Protein AF-A0A6F9C5R1-F1 (afdb_monomer_lite)

Structure (mmCIF, N/CA/C/O backbone):
data_AF-A0A6F9C5R1-F1
#
_entry.id   AF-A0A6F9C5R1-F1
#
loop_
_atom_site.group_PDB
_atom_site.id
_atom_site.type_symbol
_atom_site.label_atom_id
_atom_site.label_alt_id
_atom_site.label_comp_id
_atom_site.label_asym_id
_atom_site.label_entity_id
_atom_site.label_seq_id
_atom_site.pdbx_PDB_ins_code
_atom_site.Cartn_x
_atom_site.Cartn_y
_atom_site.Cartn_z
_atom_site.occupancy
_atom_site.B_iso_or_equiv
_atom_site.auth_seq_id
_atom_site.auth_comp_id
_atom_site.auth_asym_id
_atom_site.auth_atom_id
_atom_site.pdbx_PDB_model_num
ATOM 1 N N . MET A 1 1 ? 11.417 -7.309 -31.732 1.00 43.69 1 MET A N 1
ATOM 2 C CA . MET A 1 1 ? 11.242 -5.860 -31.495 1.00 43.69 1 MET A CA 1
ATOM 3 C C . MET A 1 1 ? 12.226 -5.142 -32.402 1.00 43.69 1 MET A C 1
ATOM 5 O O . MET A 1 1 ? 13.410 -5.419 -32.281 1.00 43.69 1 MET A O 1
ATOM 9 N N . GLN A 1 2 ? 11.765 -4.334 -33.358 1.00 33.28 2 GLN A N 1
ATOM 10 C CA . GLN A 1 2 ? 12.640 -3.624 -34.300 1.00 33.28 2 GLN A CA 1
ATOM 11 C C . GLN A 1 2 ? 12.400 -2.121 -34.155 1.00 33.28 2 GLN A C 1
ATOM 13 O O . GLN A 1 2 ? 11.255 -1.687 -34.049 1.00 33.28 2 GLN A O 1
ATOM 18 N N . VAL A 1 3 ? 13.484 -1.350 -34.103 1.00 44.81 3 VAL A N 1
ATOM 19 C CA . VAL A 1 3 ? 13.469 0.115 -34.037 1.00 44.81 3 VAL A CA 1
ATOM 20 C C . VAL A 1 3 ? 13.944 0.621 -35.397 1.00 44.81 3 VAL A C 1
ATOM 22 O O . VAL A 1 3 ? 15.015 0.222 -35.844 1.00 44.81 3 VAL A O 1
ATOM 25 N N . ALA A 1 4 ? 13.153 1.461 -36.065 1.00 42.50 4 ALA A N 1
ATOM 26 C CA . ALA A 1 4 ? 13.531 2.130 -37.311 1.00 42.50 4 ALA A CA 1
ATOM 27 C C . ALA A 1 4 ? 13.594 3.645 -37.076 1.00 42.50 4 ALA A C 1
ATOM 29 O O . ALA A 1 4 ? 12.694 4.217 -36.457 1.00 42.50 4 ALA A O 1
ATOM 30 N N . ALA A 1 5 ? 14.663 4.286 -37.552 1.00 44.97 5 ALA A N 1
ATOM 31 C CA . ALA A 1 5 ? 14.931 5.706 -37.356 1.00 44.97 5 ALA A CA 1
ATOM 32 C C . ALA A 1 5 ? 14.610 6.505 -38.631 1.00 44.97 5 ALA A C 1
ATOM 34 O O . ALA A 1 5 ? 15.227 6.302 -39.671 1.00 44.97 5 ALA A O 1
ATOM 35 N N . GLY A 1 6 ? 13.657 7.435 -38.536 1.00 43.22 6 GLY A N 1
ATOM 36 C CA . GLY A 1 6 ? 13.365 8.461 -39.543 1.00 43.22 6 GLY A CA 1
ATOM 37 C C . GLY A 1 6 ? 13.219 9.840 -38.888 1.00 43.22 6 GLY A C 1
ATOM 38 O O . GLY A 1 6 ? 13.003 9.928 -37.680 1.00 43.22 6 GLY A O 1
ATOM 39 N N . THR A 1 7 ? 13.356 10.915 -39.667 1.00 52.25 7 THR A N 1
ATOM 40 C CA . THR A 1 7 ? 13.463 12.333 -39.245 1.00 52.25 7 THR A CA 1
ATOM 41 C C . THR A 1 7 ? 12.174 12.984 -38.706 1.00 52.25 7 THR A C 1
ATOM 43 O O . THR A 1 7 ? 12.113 14.199 -38.538 1.00 52.25 7 THR A O 1
ATOM 46 N N . ALA A 1 8 ? 11.148 12.206 -38.362 1.00 49.03 8 ALA A N 1
ATOM 47 C CA . ALA A 1 8 ? 9.932 12.683 -37.701 1.00 49.03 8 ALA A CA 1
ATOM 48 C C . ALA A 1 8 ? 9.885 12.134 -36.270 1.00 49.03 8 ALA A C 1
ATOM 50 O O . ALA A 1 8 ? 10.230 10.971 -36.086 1.00 49.03 8 ALA A O 1
ATOM 51 N N . LYS A 1 9 ? 9.472 12.950 -35.277 1.00 48.47 9 LYS A N 1
ATOM 52 C CA . LYS A 1 9 ? 9.319 12.601 -33.840 1.00 48.47 9 LYS A CA 1
ATOM 53 C C . LYS A 1 9 ? 9.237 11.083 -33.609 1.00 48.47 9 LYS A C 1
ATOM 55 O O . LYS A 1 9 ? 8.167 10.488 -33.751 1.00 48.47 9 LYS A O 1
ATOM 60 N N . GLN A 1 10 ? 10.372 10.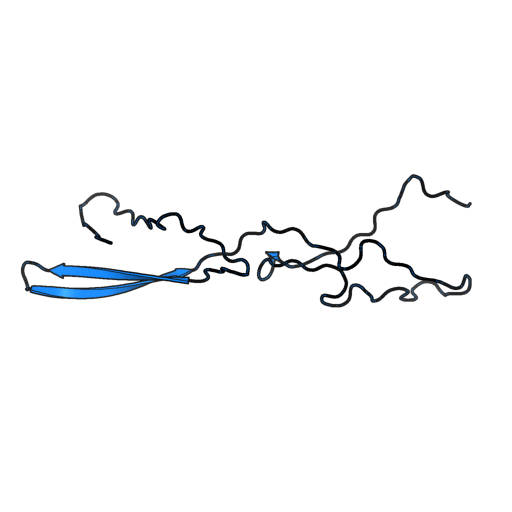476 -33.268 1.00 58.88 10 GLN A N 1
ATOM 61 C CA . GLN A 1 10 ? 10.470 9.034 -33.077 1.00 58.88 10 GLN A CA 1
ATOM 62 C C . GLN A 1 10 ? 9.749 8.685 -31.780 1.00 58.88 10 GLN A C 1
ATOM 64 O O . GLN A 1 10 ? 10.205 9.004 -30.684 1.00 58.88 10 GLN A O 1
ATOM 69 N N . ARG A 1 11 ? 8.568 8.086 -31.912 1.00 58.25 11 ARG A N 1
ATOM 70 C CA . ARG A 1 11 ? 7.833 7.518 -30.786 1.00 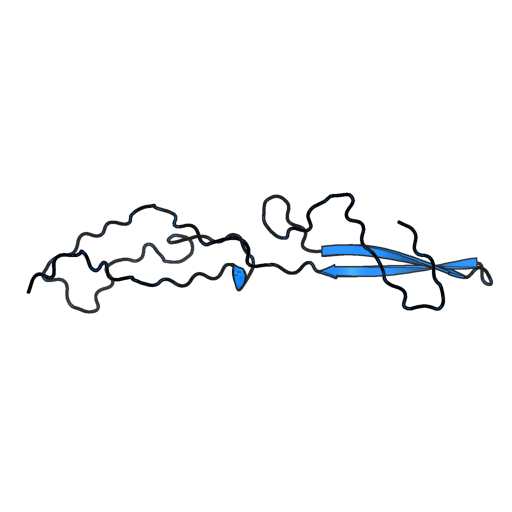58.25 11 ARG A CA 1
ATOM 71 C C . ARG A 1 11 ? 8.225 6.054 -30.669 1.00 58.25 11 ARG A C 1
ATOM 73 O O . ARG A 1 11 ? 8.064 5.296 -31.621 1.00 58.25 11 ARG A O 1
ATOM 80 N N . LEU A 1 12 ? 8.742 5.674 -29.506 1.00 65.00 12 LEU A N 1
ATOM 81 C CA . LEU A 1 12 ? 8.908 4.274 -29.150 1.00 65.00 12 LEU A CA 1
ATOM 82 C C . LEU A 1 12 ? 7.547 3.744 -28.696 1.00 65.00 12 LEU A C 1
ATOM 84 O O . LEU A 1 12 ? 6.932 4.307 -27.792 1.00 65.00 12 LEU A O 1
ATOM 88 N N . PHE A 1 13 ? 7.084 2.668 -29.320 1.00 68.38 13 PHE A N 1
ATOM 89 C CA . PHE A 1 13 ? 5.877 1.968 -28.904 1.00 68.38 13 PHE A CA 1
ATOM 90 C C . PHE A 1 13 ? 6.279 0.665 -28.225 1.00 68.38 13 PHE A C 1
ATOM 92 O O . PHE A 1 13 ? 7.002 -0.149 -28.802 1.00 68.38 13 PHE A O 1
ATOM 99 N N . LEU A 1 14 ? 5.803 0.465 -26.999 1.00 69.56 14 LEU A N 1
ATOM 100 C CA . LEU A 1 14 ? 5.876 -0.826 -26.327 1.00 69.56 14 LEU A CA 1
ATOM 101 C C . LEU A 1 14 ? 4.603 -1.596 -26.671 1.00 69.56 14 LEU A C 1
ATOM 103 O O . LEU A 1 14 ? 3.517 -1.230 -26.233 1.00 69.56 14 LEU A O 1
ATOM 107 N N . ASN A 1 15 ? 4.734 -2.649 -27.475 1.00 69.50 15 ASN A N 1
ATOM 108 C CA . ASN A 1 15 ? 3.651 -3.601 -27.690 1.00 69.50 15 ASN A CA 1
ATOM 109 C C . ASN A 1 15 ? 3.784 -4.707 -26.638 1.00 69.50 15 ASN A C 1
ATOM 111 O O . ASN A 1 15 ? 4.659 -5.563 -26.759 1.00 69.50 15 ASN A O 1
ATOM 115 N N . SER A 1 16 ? 2.945 -4.677 -25.601 1.00 67.06 16 SER A N 1
ATOM 116 C CA . SER A 1 16 ? 2.998 -5.638 -24.491 1.00 67.06 16 SER A CA 1
ATOM 117 C C . SER A 1 16 ? 2.472 -7.038 -24.846 1.00 67.06 16 SER A C 1
ATOM 119 O O . SER A 1 16 ? 2.320 -7.870 -23.953 1.00 67.06 16 SER A O 1
ATOM 121 N N . THR A 1 17 ? 2.182 -7.330 -26.124 1.00 70.12 17 THR A N 1
ATOM 122 C CA . THR A 1 17 ? 1.650 -8.627 -26.596 1.00 70.12 17 THR A CA 1
ATOM 123 C C . THR A 1 17 ? 0.440 -9.112 -25.786 1.00 70.12 17 THR A C 1
ATOM 125 O O . THR A 1 17 ? 0.307 -10.297 -25.503 1.00 70.12 17 THR A O 1
ATOM 128 N N . GLY A 1 18 ? -0.427 -8.186 -25.361 1.00 69.69 18 GLY A N 1
ATOM 129 C CA . GLY A 1 18 ? -1.623 -8.497 -24.569 1.00 69.69 18 GLY A CA 1
ATOM 130 C C . GLY A 1 18 ? -1.382 -8.687 -23.068 1.00 69.69 18 GLY A C 1
ATOM 131 O O . GLY A 1 18 ? -2.334 -8.950 -22.339 1.00 69.69 18 GLY A O 1
ATOM 132 N N . ARG A 1 19 ? -0.147 -8.525 -22.575 1.00 74.25 19 ARG A N 1
ATOM 133 C CA . ARG A 1 19 ? 0.128 -8.507 -21.135 1.00 74.25 19 ARG A CA 1
ATOM 134 C C . ARG A 1 19 ? -0.377 -7.193 -20.540 1.00 74.25 19 ARG A C 1
ATOM 136 O O . ARG A 1 19 ? 0.022 -6.117 -20.999 1.00 74.25 19 ARG A O 1
ATOM 143 N N . VAL A 1 20 ? -1.231 -7.296 -19.524 1.00 78.44 20 VAL A N 1
ATOM 144 C CA . VAL A 1 20 ? -1.649 -6.151 -18.708 1.00 78.44 20 VAL A CA 1
ATOM 145 C C . VAL A 1 20 ? -0.424 -5.642 -17.954 1.00 78.44 20 VAL A C 1
ATOM 147 O O . VAL A 1 20 ? 0.334 -6.425 -17.377 1.00 78.44 20 VAL A O 1
ATOM 150 N N . LEU A 1 21 ? -0.186 -4.336 -18.044 1.00 85.69 21 LEU A N 1
ATOM 151 C CA . LEU A 1 21 ? 0.862 -3.674 -17.285 1.00 85.69 21 LEU A CA 1
ATOM 152 C C . LEU A 1 21 ? 0.290 -3.319 -15.919 1.00 85.69 21 LEU A C 1
ATOM 154 O O . LEU A 1 21 ? -0.302 -2.257 -15.764 1.00 85.69 21 LEU A O 1
ATOM 158 N N . ASP A 1 22 ? 0.448 -4.245 -14.986 1.00 86.62 22 ASP A N 1
ATOM 159 C CA . ASP A 1 22 ? -0.081 -4.148 -13.635 1.00 86.62 22 ASP A CA 1
ATOM 160 C C . ASP A 1 22 ? 1.068 -4.252 -12.624 1.00 86.62 22 ASP A C 1
ATOM 162 O O . ASP A 1 22 ? 1.987 -5.063 -12.806 1.00 86.62 22 ASP A O 1
ATOM 166 N N . ARG A 1 23 ? 1.059 -3.382 -11.612 1.00 90.00 23 ARG A N 1
ATOM 167 C CA . ARG A 1 23 ? 2.059 -3.359 -10.541 1.00 90.00 23 ARG A CA 1
ATOM 168 C C . ARG A 1 23 ? 1.606 -4.185 -9.330 1.00 90.00 23 ARG A C 1
ATOM 170 O O . ARG A 1 23 ? 2.458 -4.493 -8.495 1.00 90.00 23 ARG A O 1
ATOM 177 N N . ASP A 1 24 ? 0.364 -4.654 -9.298 1.00 90.69 24 ASP A N 1
ATOM 178 C CA . ASP A 1 24 ? -0.186 -5.349 -8.139 1.00 90.69 24 ASP A CA 1
ATOM 179 C C . ASP A 1 24 ? 0.108 -6.861 -8.132 1.00 90.69 24 ASP A C 1
ATOM 181 O O . ASP A 1 24 ? 0.315 -7.498 -9.179 1.00 90.69 24 ASP A O 1
ATOM 185 N N . PRO A 1 25 ? 0.175 -7.492 -6.943 1.00 86.62 25 PRO A N 1
ATOM 186 C CA . PRO A 1 25 ? 0.304 -8.941 -6.822 1.00 86.62 25 PRO A CA 1
ATOM 187 C C . PRO A 1 25 ? -0.897 -9.693 -7.429 1.00 86.62 25 PRO A C 1
ATOM 189 O O . PRO A 1 25 ? -2.020 -9.199 -7.398 1.00 86.62 25 PRO A O 1
ATOM 192 N N . PRO A 1 26 ? -0.719 -10.942 -7.905 1.00 81.94 26 PRO A N 1
ATOM 193 C CA . PRO A 1 26 ? 0.492 -11.767 -7.829 1.00 81.94 26 PRO A CA 1
ATOM 194 C C . PRO A 1 26 ? 1.449 -11.601 -9.022 1.00 81.94 26 PRO A C 1
ATOM 196 O O . PRO A 1 26 ? 2.522 -12.201 -9.032 1.00 81.94 26 PRO A O 1
ATOM 199 N N . SER A 1 27 ? 1.075 -10.829 -10.043 1.00 78.25 27 SER A N 1
ATOM 200 C CA . SER A 1 27 ? 1.798 -10.733 -11.318 1.00 78.25 27 SER A CA 1
ATOM 201 C C . SER A 1 27 ? 2.339 -9.330 -11.591 1.00 78.25 27 SER A C 1
ATOM 203 O O . SER A 1 27 ? 2.197 -8.814 -12.700 1.00 78.25 27 SER A O 1
ATOM 205 N N . SER A 1 28 ? 3.011 -8.753 -10.595 1.00 85.75 28 SER A N 1
ATOM 206 C CA . SER A 1 28 ? 3.497 -7.378 -10.622 1.00 85.75 28 SER A CA 1
ATOM 207 C C . SER A 1 28 ? 4.663 -7.157 -11.590 1.00 85.75 28 SER A C 1
ATOM 209 O O . SER A 1 28 ? 5.637 -7.916 -11.656 1.00 85.75 28 SER A O 1
ATOM 211 N N . ILE A 1 29 ? 4.583 -6.074 -12.361 1.00 86.62 29 ILE A N 1
ATOM 212 C CA . ILE A 1 29 ? 5.659 -5.572 -13.216 1.00 86.62 29 ILE A CA 1
ATOM 213 C C . ILE A 1 29 ? 6.087 -4.216 -12.676 1.00 86.62 29 ILE A C 1
ATOM 215 O O . ILE A 1 29 ? 5.369 -3.233 -12.802 1.00 86.62 29 ILE A O 1
ATOM 219 N N . THR A 1 30 ? 7.294 -4.138 -12.125 1.00 88.00 30 THR A N 1
ATOM 220 C CA . THR A 1 30 ? 7.838 -2.883 -11.580 1.00 88.00 30 THR A CA 1
ATOM 221 C C . THR A 1 30 ? 8.776 -2.177 -12.554 1.00 88.00 30 THR A C 1
ATOM 223 O O . THR A 1 30 ? 8.921 -0.955 -12.529 1.00 88.00 30 THR A O 1
ATOM 226 N N . THR A 1 31 ? 9.449 -2.923 -13.431 1.00 88.81 31 THR A N 1
ATOM 227 C CA . THR A 1 31 ? 10.404 -2.369 -14.397 1.00 88.81 31 THR A CA 1
ATOM 228 C C . THR A 1 31 ? 10.412 -3.180 -15.686 1.00 88.81 31 THR A C 1
ATOM 230 O O . THR A 1 31 ? 10.447 -4.409 -15.667 1.00 88.81 31 THR A O 1
ATOM 233 N N . ILE A 1 32 ? 10.438 -2.478 -16.817 1.00 86.25 32 ILE A N 1
ATOM 234 C CA . ILE A 1 32 ? 10.664 -3.045 -18.145 1.00 86.25 32 ILE A CA 1
ATOM 235 C C . ILE A 1 32 ? 12.022 -2.550 -18.638 1.00 86.25 32 ILE A C 1
ATOM 237 O O . ILE A 1 32 ? 12.288 -1.349 -18.658 1.00 86.25 32 ILE A O 1
ATOM 241 N N . VAL A 1 33 ? 12.885 -3.476 -19.050 1.00 88.06 33 VAL A N 1
ATOM 242 C CA . VAL A 1 33 ? 14.204 -3.160 -19.606 1.00 88.06 33 VAL A CA 1
ATOM 243 C C . VAL A 1 33 ? 14.194 -3.472 -21.095 1.00 88.06 33 VAL A C 1
ATOM 245 O O . VAL A 1 33 ? 13.948 -4.610 -21.490 1.00 88.06 33 VAL A O 1
ATOM 248 N N . VAL A 1 34 ? 14.472 -2.468 -21.924 1.00 86.31 34 VAL A N 1
ATOM 249 C CA . VAL A 1 34 ? 14.603 -2.637 -23.375 1.00 86.31 34 VAL A CA 1
ATOM 250 C C . VAL A 1 34 ? 16.018 -2.293 -23.824 1.00 86.31 34 VAL A C 1
ATOM 252 O O . VAL A 1 34 ? 16.623 -1.339 -23.340 1.00 86.31 34 VAL A O 1
ATOM 255 N N . LYS A 1 35 ? 16.554 -3.074 -24.765 1.00 87.06 35 LYS A N 1
ATOM 256 C CA . LYS A 1 35 ? 17.831 -2.782 -25.423 1.00 87.06 35 LYS A CA 1
ATOM 257 C C . LYS A 1 35 ? 17.562 -2.148 -26.779 1.00 87.06 35 LYS A C 1
ATOM 259 O O . LYS A 1 35 ? 16.862 -2.726 -27.608 1.00 87.06 35 LYS A O 1
ATOM 264 N N . VAL A 1 36 ? 18.124 -0.968 -26.993 1.00 85.12 36 VAL A N 1
ATOM 265 C CA . VAL A 1 36 ? 18.095 -0.258 -28.268 1.00 85.12 36 VAL A CA 1
ATOM 266 C C . VAL A 1 36 ? 19.404 -0.537 -28.988 1.00 85.12 36 VAL A C 1
ATOM 268 O O . VAL A 1 36 ? 20.478 -0.283 -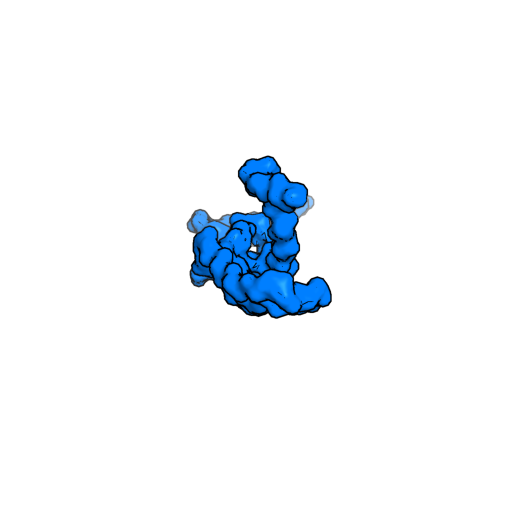28.446 1.00 85.12 36 VAL A O 1
ATOM 271 N N . GLN A 1 37 ? 19.303 -1.068 -30.202 1.00 87.50 37 GLN A N 1
ATOM 272 C CA . GLN A 1 37 ? 20.442 -1.280 -31.080 1.00 87.50 37 GLN A CA 1
ATOM 273 C C . GLN A 1 37 ? 20.533 -0.127 -32.077 1.00 87.50 37 GLN A C 1
ATOM 275 O O . GLN A 1 37 ? 19.599 0.108 -32.841 1.00 87.50 37 GLN A O 1
ATOM 280 N N . CYS A 1 38 ? 21.669 0.563 -32.086 1.00 82.62 38 CYS A N 1
ATOM 281 C CA . CYS A 1 38 ? 22.028 1.534 -33.109 1.00 82.62 38 CYS A CA 1
ATOM 282 C C . CYS A 1 38 ? 23.122 0.927 -33.987 1.00 82.62 38 CYS A C 1
ATOM 284 O O . CYS A 1 38 ? 24.151 0.494 -33.474 1.00 82.62 38 CYS A O 1
ATOM 286 N N . THR A 1 39 ? 22.892 0.863 -35.296 1.00 85.62 39 THR A N 1
ATOM 287 C CA . THR A 1 39 ? 23.848 0.289 -36.252 1.00 85.62 39 THR A CA 1
ATOM 288 C C . THR A 1 39 ? 24.302 1.389 -37.199 1.00 85.62 39 THR A C 1
ATOM 290 O O . THR A 1 39 ? 23.469 2.040 -37.825 1.00 85.62 39 THR A O 1
ATOM 293 N N . SER A 1 40 ? 25.613 1.610 -37.291 1.00 85.06 40 SER A N 1
ATOM 294 C CA . SER A 1 40 ? 26.206 2.497 -38.291 1.00 85.06 40 SER A CA 1
ATOM 295 C C . SER A 1 40 ? 26.585 1.680 -39.518 1.00 85.06 40 SER A C 1
ATOM 297 O O . SER A 1 40 ? 27.558 0.930 -39.483 1.00 85.06 40 SER A O 1
ATOM 299 N N . GLU A 1 41 ? 25.836 1.831 -40.609 1.00 84.56 41 GLU A N 1
ATOM 300 C CA . GLU A 1 41 ? 26.106 1.119 -41.868 1.00 84.56 41 GLU A CA 1
ATOM 301 C C . GLU A 1 41 ? 27.426 1.558 -42.522 1.00 84.56 41 GLU A C 1
ATOM 303 O O . GLU A 1 41 ? 28.097 0.756 -43.160 1.00 84.56 41 GLU A O 1
ATOM 308 N N . LEU A 1 42 ? 27.839 2.812 -42.307 1.00 84.81 42 LEU A N 1
ATOM 309 C CA . LEU A 1 42 ? 29.082 3.378 -42.848 1.00 84.81 42 LEU A CA 1
ATOM 310 C C . LEU A 1 42 ? 30.344 2.839 -42.160 1.00 84.81 42 LEU A C 1
ATOM 312 O O . LEU A 1 42 ? 31.395 2.755 -42.788 1.00 84.81 42 LEU A O 1
ATOM 316 N N . VAL A 1 43 ? 30.257 2.521 -40.865 1.00 86.81 43 VAL A N 1
ATOM 317 C CA . VAL A 1 43 ? 31.418 2.148 -40.030 1.00 86.81 43 VAL A CA 1
ATOM 318 C C . VAL A 1 43 ? 31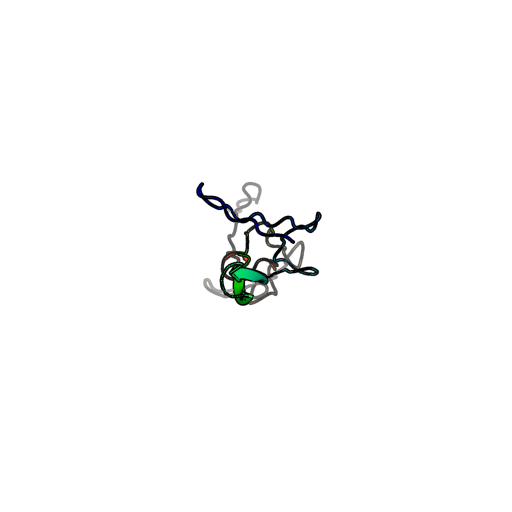.366 0.672 -39.609 1.00 86.81 43 VAL A C 1
ATOM 320 O O . VAL A 1 43 ? 32.353 0.127 -39.131 1.00 86.81 43 VAL A O 1
ATOM 323 N N . GLY A 1 44 ? 30.224 -0.000 -39.785 1.00 84.69 44 GLY A N 1
ATOM 324 C CA . GLY A 1 44 ? 30.009 -1.385 -39.353 1.00 84.69 44 GLY A CA 1
ATOM 325 C C . GLY A 1 44 ? 29.856 -1.552 -37.836 1.00 84.69 44 GLY A C 1
ATOM 326 O O . GLY A 1 44 ? 29.812 -2.675 -37.339 1.00 84.69 44 GLY A O 1
ATOM 327 N N . THR A 1 45 ? 29.775 -0.454 -37.082 1.00 87.94 45 THR A N 1
ATOM 328 C CA . THR A 1 45 ? 29.687 -0.481 -35.618 1.00 87.94 45 THR A CA 1
ATOM 329 C C . THR A 1 45 ? 28.248 -0.660 -35.152 1.00 87.94 45 THR A C 1
ATOM 331 O O . THR A 1 45 ? 27.339 0.026 -35.624 1.00 87.94 45 THR A O 1
ATOM 334 N N . VAL A 1 46 ? 28.058 -1.524 -34.154 1.00 89.75 46 VAL A N 1
ATOM 335 C CA . VAL A 1 46 ? 26.792 -1.698 -33.435 1.00 89.75 46 VAL A CA 1
ATOM 336 C C . VAL A 1 46 ? 26.951 -1.202 -32.000 1.00 89.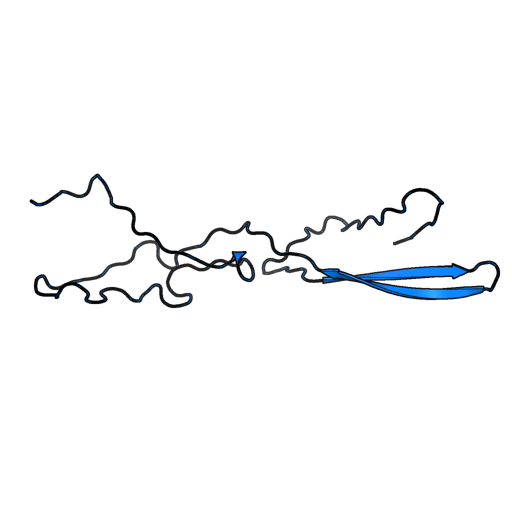75 46 VAL A C 1
ATOM 338 O O . VAL A 1 46 ? 27.851 -1.636 -31.286 1.00 89.75 46 VAL A O 1
ATOM 341 N N . ILE A 1 47 ? 26.060 -0.312 -31.567 1.00 87.56 47 ILE A N 1
ATOM 342 C CA . ILE A 1 47 ? 25.980 0.192 -30.193 1.00 87.56 47 ILE A CA 1
ATOM 343 C C . ILE A 1 47 ? 24.684 -0.316 -29.566 1.00 87.56 47 ILE A C 1
ATOM 345 O O . ILE A 1 47 ? 23.611 -0.206 -30.161 1.00 87.56 47 ILE A O 1
ATOM 349 N N . LEU A 1 48 ? 24.782 -0.855 -28.351 1.00 89.00 48 LEU A N 1
ATOM 350 C CA . LEU A 1 48 ? 23.635 -1.268 -27.548 1.00 89.00 48 LEU A CA 1
ATOM 351 C C . LEU A 1 48 ? 23.465 -0.308 -26.373 1.00 89.00 48 LEU A C 1
ATOM 353 O O . LEU A 1 48 ? 24.386 -0.132 -25.578 1.00 89.00 48 LEU A O 1
ATOM 357 N N . HIS A 1 49 ? 22.274 0.266 -26.234 1.00 87.56 49 HIS A N 1
ATOM 358 C CA . HIS A 1 49 ? 21.904 1.081 -25.081 1.00 87.56 49 HIS A CA 1
ATOM 359 C C . HIS A 1 49 ? 20.722 0.471 -24.339 1.00 87.56 49 HIS A C 1
ATOM 361 O O . HIS A 1 49 ? 19.731 0.063 -24.943 1.00 87.56 49 HIS A O 1
ATOM 367 N N . GLU A 1 50 ? 20.832 0.412 -23.016 1.00 89.88 50 GLU A N 1
ATOM 368 C CA . GLU A 1 50 ? 19.757 -0.039 -22.141 1.00 89.88 50 GLU A CA 1
ATOM 369 C C . GLU A 1 50 ? 18.850 1.137 -21.772 1.00 89.88 50 GLU A C 1
ATOM 371 O O . GLU A 1 50 ? 19.320 2.181 -21.324 1.00 89.88 50 GLU A O 1
ATOM 376 N N . VAL A 1 51 ? 17.543 0.951 -21.934 1.00 87.62 51 VAL A N 1
ATOM 377 C CA . VAL A 1 51 ? 16.518 1.881 -21.465 1.00 87.62 51 VAL A CA 1
ATOM 378 C C . VAL A 1 51 ? 15.685 1.166 -20.411 1.00 87.62 51 VAL A C 1
ATOM 380 O O . VAL A 1 51 ? 15.096 0.114 -20.674 1.00 87.62 51 VAL A O 1
ATOM 383 N N . ARG A 1 52 ? 15.637 1.746 -19.210 1.00 90.00 52 ARG A N 1
ATOM 384 C CA . ARG A 1 52 ? 14.810 1.264 -18.100 1.00 90.00 52 ARG A CA 1
ATOM 385 C C . ARG A 1 52 ? 13.537 2.084 -18.011 1.00 90.00 52 ARG A C 1
ATOM 387 O O . ARG A 1 52 ? 13.585 3.305 -17.898 1.00 90.00 52 ARG A O 1
ATOM 394 N N . ILE A 1 53 ? 12.409 1.395 -18.042 1.00 87.00 53 ILE A N 1
ATOM 395 C CA . ILE A 1 53 ? 11.077 1.969 -17.906 1.00 87.00 53 ILE A CA 1
ATOM 396 C C . ILE A 1 53 ? 10.541 1.517 -16.556 1.00 87.00 53 ILE A C 1
ATOM 398 O O . ILE A 1 53 ? 10.384 0.320 -16.323 1.00 87.00 53 ILE A O 1
ATOM 402 N N . VAL A 1 54 ? 10.279 2.472 -15.669 1.00 88.88 54 VAL A N 1
ATOM 403 C CA . VAL A 1 54 ? 9.701 2.203 -14.349 1.00 88.88 54 VAL A CA 1
ATOM 404 C C . VAL A 1 54 ? 8.185 2.281 -14.458 1.00 88.88 54 VAL A C 1
ATOM 406 O O . VAL A 1 54 ? 7.648 3.278 -14.946 1.00 88.88 54 VAL A O 1
ATOM 409 N N . VAL A 1 55 ? 7.508 1.229 -14.011 1.00 88.50 55 VAL A N 1
ATOM 410 C CA . VAL A 1 55 ? 6.047 1.186 -13.942 1.00 88.50 55 VAL A CA 1
ATOM 411 C C . VAL A 1 55 ? 5.627 1.877 -12.654 1.00 88.50 55 VAL A C 1
ATOM 413 O O . VAL A 1 55 ? 6.122 1.543 -11.577 1.00 88.50 55 VAL A O 1
ATOM 416 N N . ARG A 1 56 ? 4.760 2.883 -12.773 1.00 90.12 56 ARG A N 1
ATOM 417 C CA . ARG A 1 56 ? 4.193 3.560 -11.608 1.00 90.12 56 ARG A CA 1
ATOM 418 C C . ARG A 1 56 ? 2.954 2.821 -11.147 1.00 90.12 56 ARG A C 1
ATOM 420 O O . ARG A 1 56 ? 2.196 2.327 -11.974 1.00 90.12 56 ARG A O 1
ATOM 427 N N . ASP A 1 57 ? 2.789 2.805 -9.836 1.00 90.88 57 ASP A N 1
ATOM 428 C CA . ASP A 1 57 ? 1.580 2.309 -9.205 1.00 90.88 57 ASP A CA 1
ATOM 429 C C . ASP A 1 57 ? 0.383 3.195 -9.527 1.00 90.88 57 ASP A C 1
ATOM 431 O O . ASP A 1 57 ? 0.537 4.411 -9.718 1.00 90.88 57 ASP A O 1
ATOM 435 N N . LYS A 1 58 ? -0.798 2.594 -9.547 1.00 92.25 58 LYS A N 1
ATOM 436 C CA . LYS A 1 58 ? -2.062 3.299 -9.667 1.00 92.25 58 LYS A CA 1
ATOM 437 C C . LYS A 1 58 ? -2.921 2.871 -8.487 1.00 92.25 58 LYS A C 1
ATOM 439 O O . LYS A 1 58 ? -2.956 1.702 -8.174 1.00 92.25 58 LYS A O 1
ATOM 444 N N . ASN A 1 59 ? -3.619 3.825 -7.879 1.00 94.31 59 ASN A N 1
ATOM 445 C CA . ASN A 1 59 ? -4.608 3.510 -6.858 1.00 94.31 59 ASN A CA 1
ATOM 446 C C . ASN A 1 59 ? -5.878 2.984 -7.541 1.00 94.31 59 ASN A C 1
ATOM 448 O O . ASN A 1 59 ? -6.713 3.776 -7.998 1.00 94.31 59 ASN A O 1
ATOM 452 N N . ASP A 1 60 ? -5.956 1.675 -7.751 1.00 94.00 60 ASP A N 1
ATOM 453 C CA . ASP A 1 60 ? -7.143 1.015 -8.294 1.00 94.00 60 ASP A CA 1
ATOM 454 C C . ASP A 1 60 ? -7.599 -0.226 -7.531 1.00 94.00 60 ASP A C 1
ATOM 456 O O . ASP A 1 60 ? -8.586 -0.857 -7.936 1.00 94.00 60 ASP A O 1
ATOM 460 N N . ASN A 1 61 ? -7.011 -0.475 -6.364 1.00 94.00 61 ASN A N 1
ATOM 461 C CA . ASN A 1 61 ? -7.591 -1.334 -5.352 1.00 94.00 61 ASN A CA 1
ATOM 462 C C . ASN A 1 61 ? -8.246 -0.484 -4.256 1.00 94.00 61 ASN A C 1
ATOM 464 O O . ASN A 1 61 ? -8.034 0.715 -4.124 1.00 94.00 61 ASN A O 1
ATOM 468 N N . THR A 1 62 ? -9.188 -1.088 -3.536 1.00 94.94 62 THR A N 1
ATOM 469 C CA . THR A 1 62 ? -9.873 -0.419 -2.424 1.00 94.94 62 THR A CA 1
ATOM 470 C C . THR A 1 62 ? -9.532 -1.131 -1.126 1.00 94.94 62 THR A C 1
ATOM 472 O O . THR A 1 62 ? -9.579 -2.373 -1.129 1.00 94.94 62 THR A O 1
ATOM 475 N N . PRO A 1 63 ? -9.360 -0.406 -0.006 1.00 95.12 63 PRO A N 1
ATOM 476 C CA . PRO A 1 63 ? -9.048 -1.020 1.274 1.00 95.12 63 PRO A CA 1
ATOM 477 C C . PRO A 1 63 ? -10.102 -2.050 1.689 1.00 95.12 63 PRO A C 1
ATOM 479 O O . PRO A 1 63 ? -11.310 -1.825 1.563 1.00 95.12 63 PRO A O 1
ATOM 482 N N . ARG A 1 64 ? -9.657 -3.189 2.223 1.00 95.19 64 ARG A N 1
ATOM 483 C CA . ARG A 1 64 ? -10.521 -4.288 2.670 1.00 95.19 64 ARG A CA 1
ATOM 484 C C . ARG A 1 64 ? -10.364 -4.533 4.159 1.00 95.19 64 ARG A C 1
ATOM 486 O O . ARG A 1 64 ? -9.297 -4.936 4.605 1.00 95.19 64 ARG A O 1
ATOM 493 N N . PHE A 1 65 ? -11.443 -4.357 4.920 1.00 94.94 65 PHE A N 1
ATOM 494 C CA . PHE A 1 65 ? -11.471 -4.721 6.339 1.00 94.94 65 PHE A CA 1
ATOM 495 C C . PHE A 1 65 ? -11.240 -6.222 6.542 1.00 94.94 65 PHE A C 1
ATOM 497 O O . PHE A 1 65 ? -11.802 -7.048 5.820 1.00 94.94 65 PHE A O 1
ATOM 504 N N . GLN A 1 66 ? -10.464 -6.573 7.567 1.00 93.62 66 GLN A N 1
ATOM 505 C CA . GLN A 1 66 ? -10.198 -7.965 7.927 1.00 93.62 66 GLN A CA 1
ATOM 506 C C . GLN A 1 66 ? -11.440 -8.684 8.463 1.00 93.62 66 GLN A C 1
ATOM 508 O O . GLN A 1 66 ? -11.588 -9.894 8.284 1.00 93.62 66 GLN A O 1
ATOM 513 N N . GLN A 1 67 ? -12.332 -7.953 9.136 1.00 92.50 67 GLN A N 1
ATOM 514 C CA . GLN A 1 67 ? -13.581 -8.485 9.664 1.00 92.50 67 GLN A CA 1
ATOM 515 C C . GLN A 1 67 ? -14.765 -7.648 9.176 1.00 92.50 67 GLN A C 1
ATOM 517 O O . GLN A 1 67 ? -14.681 -6.422 9.123 1.00 92.50 67 GLN A O 1
ATOM 522 N N . PRO A 1 68 ? -15.911 -8.278 8.875 1.00 91.69 68 PRO A N 1
ATOM 523 C CA . PRO A 1 68 ? -17.110 -7.545 8.478 1.00 91.69 68 PRO A CA 1
ATOM 524 C C . PRO A 1 68 ? -17.731 -6.754 9.639 1.00 91.69 68 PRO A C 1
ATOM 526 O O . PRO A 1 68 ? -18.565 -5.882 9.407 1.00 91.69 68 PRO A O 1
ATOM 529 N N . ARG A 1 69 ? -17.395 -7.102 10.891 1.00 91.88 69 ARG A N 1
ATOM 530 C CA . ARG A 1 69 ? -17.904 -6.480 12.120 1.00 91.88 69 ARG A CA 1
ATOM 531 C C . ARG A 1 69 ? -16.850 -6.577 13.215 1.00 91.88 69 ARG A C 1
ATOM 533 O O . ARG A 1 69 ? -16.236 -7.627 13.364 1.00 91.88 69 ARG A O 1
ATOM 540 N N . TYR A 1 70 ? -16.720 -5.520 14.011 1.00 91.19 70 TYR A N 1
ATOM 541 C CA . TYR A 1 70 ? -15.844 -5.464 15.179 1.00 91.19 70 TYR A CA 1
ATOM 542 C C . TYR A 1 70 ? -16.697 -5.191 16.420 1.00 91.19 70 TYR A C 1
ATOM 544 O O . TYR A 1 70 ? -17.552 -4.307 16.401 1.00 91.19 70 TYR A O 1
ATOM 552 N N . TYR A 1 71 ? -16.485 -5.963 17.486 1.00 91.38 71 TYR A N 1
ATOM 553 C CA . TYR A 1 71 ? -17.254 -5.869 18.728 1.00 91.38 71 TYR A CA 1
ATOM 554 C C . TYR A 1 71 ? -16.342 -5.477 19.888 1.00 91.38 71 TYR A C 1
ATOM 556 O O . TYR A 1 71 ? -15.254 -6.029 20.038 1.00 91.38 71 TYR A O 1
ATOM 564 N N . VAL A 1 72 ? -16.808 -4.553 20.727 1.00 91.62 72 VAL A N 1
ATOM 565 C CA . VAL A 1 72 ? -16.112 -4.103 21.937 1.00 91.62 72 VAL A CA 1
ATOM 566 C C . VAL A 1 72 ? -17.132 -4.006 23.067 1.00 91.62 72 VAL A C 1
ATOM 568 O O . VAL A 1 72 ? -18.208 -3.445 22.878 1.00 91.62 72 VAL A O 1
ATOM 571 N N . ALA A 1 73 ? -16.801 -4.551 24.236 1.00 93.19 73 ALA A N 1
ATOM 572 C CA . ALA A 1 73 ? -17.582 -4.379 25.456 1.00 93.19 73 ALA A CA 1
ATOM 573 C C . ALA A 1 73 ? -16.912 -3.317 26.336 1.00 93.19 73 ALA A C 1
ATOM 575 O O . ALA A 1 73 ? -15.706 -3.380 26.569 1.00 93.19 73 ALA A O 1
ATOM 576 N N . ILE A 1 74 ? -17.688 -2.343 26.811 1.00 94.62 74 ILE A N 1
ATOM 577 C CA . ILE A 1 74 ? -17.195 -1.194 27.578 1.00 94.62 74 ILE A CA 1
ATOM 578 C C . ILE A 1 74 ? -18.013 -1.096 28.863 1.00 94.62 74 ILE A C 1
ATOM 580 O O . ILE A 1 74 ? -19.223 -1.325 28.849 1.00 94.62 74 ILE A O 1
ATOM 584 N N . ASN A 1 75 ? -17.355 -0.780 29.976 1.00 95.44 75 ASN A N 1
ATOM 585 C CA . ASN A 1 75 ? -18.035 -0.526 31.239 1.00 95.44 75 ASN A CA 1
ATOM 586 C C . ASN A 1 75 ? -18.578 0.913 31.251 1.00 95.44 75 ASN A C 1
ATOM 588 O O . ASN A 1 75 ? -17.909 1.829 30.785 1.00 95.44 75 ASN A O 1
ATOM 592 N N . GLU A 1 76 ? -19.763 1.143 31.812 1.00 94.44 76 GLU A N 1
ATOM 593 C CA . GLU A 1 76 ? -20.346 2.494 31.899 1.00 94.44 76 GLU A CA 1
ATOM 594 C C . GLU A 1 76 ? -19.491 3.482 32.712 1.00 94.44 76 GLU A C 1
ATOM 596 O O . GLU A 1 76 ? -19.551 4.688 32.491 1.00 94.44 76 GLU A O 1
ATOM 601 N N . LEU A 1 77 ? -18.658 2.971 33.622 1.00 96.12 77 LEU A N 1
ATOM 602 C CA . LEU A 1 77 ? -17.723 3.748 34.433 1.00 96.12 77 LEU A CA 1
ATOM 603 C C . LEU A 1 77 ? -16.387 4.004 33.719 1.00 96.12 77 LEU A C 1
ATOM 605 O O . LEU A 1 77 ? -15.479 4.578 34.320 1.00 96.12 77 LEU A O 1
ATOM 609 N N . THR A 1 78 ? -16.221 3.561 32.466 1.00 95.19 78 THR A N 1
ATOM 610 C CA . THR A 1 78 ? -14.999 3.802 31.693 1.00 95.19 78 THR A CA 1
ATOM 611 C C . THR A 1 78 ? -14.808 5.310 31.463 1.00 95.19 78 THR A C 1
ATOM 613 O O . THR A 1 78 ? -15.659 5.945 30.837 1.00 95.19 78 THR A O 1
ATOM 616 N N . PRO A 1 79 ? -13.692 5.907 31.925 1.00 96.75 79 PRO A N 1
ATOM 617 C CA . PRO A 1 79 ? -13.451 7.339 31.773 1.00 96.75 79 PRO A CA 1
ATOM 618 C C . PRO A 1 79 ? -13.326 7.779 30.310 1.00 96.75 79 PRO A C 1
ATOM 620 O O . PRO A 1 79 ? -12.823 7.037 29.458 1.00 96.75 79 PRO A O 1
ATOM 623 N N . ALA A 1 80 ? -13.698 9.032 30.037 1.00 95.50 80 ALA A N 1
ATOM 624 C CA . ALA A 1 80 ? -13.485 9.656 28.735 1.00 95.50 80 ALA A CA 1
ATOM 625 C C . ALA A 1 80 ? -11.989 9.717 28.379 1.00 95.50 80 ALA A C 1
ATOM 627 O O . ALA A 1 80 ? -11.139 9.951 29.237 1.00 95.50 80 ALA A O 1
ATOM 628 N N . GLY A 1 81 ? -11.676 9.508 27.099 1.00 95.12 81 GLY A N 1
ATOM 629 C CA . GLY A 1 81 ? -10.298 9.434 26.603 1.00 95.12 81 GLY A CA 1
ATOM 630 C C . GLY A 1 81 ? -9.653 8.047 26.715 1.00 95.12 81 GLY A C 1
ATOM 631 O O . GLY A 1 81 ? -8.515 7.879 26.287 1.00 95.12 81 GLY A O 1
ATOM 632 N N . THR A 1 82 ? -10.360 7.041 27.243 1.00 95.31 82 THR A N 1
ATOM 633 C CA . THR A 1 82 ? -9.861 5.659 27.264 1.00 95.31 82 THR A CA 1
ATOM 634 C C . THR A 1 82 ? -9.851 5.062 25.853 1.00 95.31 82 THR A C 1
ATOM 636 O O . THR A 1 82 ? -10.874 5.060 25.169 1.00 95.31 82 THR A O 1
ATOM 639 N N . THR A 1 83 ? -8.719 4.494 25.425 1.00 93.50 83 THR A N 1
ATOM 640 C CA . THR A 1 83 ? -8.644 3.699 24.189 1.00 93.50 83 THR A CA 1
ATOM 641 C C . THR A 1 83 ? -9.403 2.387 24.370 1.00 93.50 83 THR A C 1
ATOM 643 O O . THR A 1 83 ? -8.976 1.515 25.120 1.00 93.50 83 THR A O 1
ATOM 646 N N . ILE A 1 84 ? -10.521 2.239 23.661 1.00 93.19 84 ILE A N 1
ATOM 647 C CA . ILE A 1 84 ? -11.410 1.066 23.747 1.00 93.19 84 ILE A CA 1
ATOM 648 C C . ILE A 1 84 ? -11.167 0.033 22.639 1.00 93.19 84 ILE A C 1
ATOM 650 O O . ILE A 1 84 ? -11.675 -1.081 22.706 1.00 93.19 84 ILE A O 1
ATOM 654 N N . PHE A 1 85 ? -10.403 0.390 21.607 1.00 91.12 85 PHE A N 1
ATOM 655 C CA . PHE A 1 85 ? -10.185 -0.464 20.450 1.00 91.12 85 PHE A CA 1
ATOM 656 C C . PHE A 1 85 ? -8.823 -0.188 19.817 1.00 91.12 85 PHE A C 1
ATOM 658 O O . PHE A 1 85 ? -8.488 0.953 19.509 1.00 91.12 85 PHE A O 1
ATOM 665 N N . THR A 1 86 ? -8.043 -1.248 19.614 1.00 88.69 86 THR A N 1
ATOM 666 C CA . THR A 1 86 ? -6.708 -1.204 18.992 1.00 88.69 86 THR A CA 1
ATOM 667 C C . THR A 1 86 ? -6.608 -2.114 17.767 1.00 88.69 86 THR A C 1
ATOM 669 O O . THR A 1 86 ? -5.532 -2.252 17.183 1.00 88.69 86 THR A O 1
ATOM 672 N N . GLY A 1 87 ? -7.726 -2.717 17.345 1.00 84.69 87 GLY A N 1
ATOM 673 C CA . GLY A 1 87 ? -7.766 -3.697 16.259 1.00 84.69 87 GLY A CA 1
ATOM 674 C C . GLY A 1 87 ? -7.413 -3.140 14.878 1.00 84.69 87 GLY A C 1
ATOM 675 O O . GLY A 1 87 ? -7.198 -3.926 13.973 1.00 84.69 87 GLY A O 1
ATOM 676 N N . PHE A 1 88 ? -7.312 -1.818 14.706 1.00 89.50 88 PHE A N 1
ATOM 677 C CA . PHE A 1 88 ? -6.867 -1.180 13.454 1.00 89.50 88 PHE A CA 1
ATOM 678 C C . PHE A 1 88 ? -5.379 -0.808 13.441 1.00 89.50 88 PHE A C 1
ATOM 680 O O . PHE A 1 88 ? -4.921 -0.094 12.557 1.00 89.50 88 PHE A O 1
ATOM 687 N N . SER A 1 89 ? -4.614 -1.255 14.436 1.00 83.12 89 SER A N 1
ATOM 688 C CA . SER A 1 89 ? -3.166 -1.049 14.454 1.00 83.12 89 SER A CA 1
ATOM 689 C C . SER A 1 89 ? -2.468 -1.898 13.385 1.00 83.12 89 SER A C 1
ATOM 691 O O . SER A 1 89 ? -2.712 -3.103 13.283 1.00 83.12 89 SER A O 1
ATOM 693 N N . GLY A 1 90 ? -1.580 -1.266 12.610 1.00 81.81 90 GLY A N 1
ATOM 694 C CA . GLY A 1 90 ? -0.895 -1.913 11.489 1.00 81.81 90 GLY A CA 1
ATOM 695 C C . GLY A 1 90 ? -1.891 -2.468 10.471 1.00 81.81 90 GLY A C 1
ATOM 696 O O . GLY A 1 90 ? -2.889 -1.823 10.160 1.00 81.81 90 GLY A O 1
ATOM 697 N N . ASP A 1 91 ? -1.656 -3.700 10.026 1.00 80.81 91 ASP A N 1
ATOM 698 C CA . ASP A 1 91 ? -2.460 -4.339 8.978 1.00 80.81 91 ASP A CA 1
ATOM 699 C C . ASP A 1 91 ? -3.733 -5.022 9.512 1.00 80.81 91 ASP A C 1
ATOM 701 O O . ASP A 1 91 ? -4.457 -5.649 8.744 1.00 80.81 91 ASP A O 1
ATOM 705 N N . ASN A 1 92 ? -4.022 -4.926 10.820 1.00 86.38 92 ASN A N 1
ATOM 706 C CA . ASN A 1 92 ? -5.128 -5.642 11.478 1.00 86.38 92 ASN A CA 1
ATOM 707 C C . ASN A 1 92 ? -6.525 -5.049 11.200 1.00 86.38 92 ASN A C 1
ATOM 709 O O . ASN A 1 92 ? -7.545 -5.704 11.431 1.00 86.38 92 ASN A O 1
ATOM 713 N N . GLY A 1 93 ? -6.591 -3.803 10.724 1.00 91.25 93 GLY A N 1
ATOM 714 C CA . GLY A 1 93 ? -7.858 -3.141 10.424 1.00 91.25 93 GLY A CA 1
ATOM 715 C C . GLY A 1 93 ? -8.350 -3.468 9.033 1.00 91.25 93 GLY A C 1
ATOM 716 O O . GLY A 1 93 ? -9.177 -4.360 8.845 1.00 91.25 93 GLY A O 1
ATOM 717 N N . ALA A 1 94 ? -7.833 -2.735 8.065 1.00 93.69 94 ALA A N 1
ATOM 718 C CA . ALA A 1 94 ? -8.011 -2.990 6.657 1.00 93.69 94 ALA A CA 1
ATOM 719 C C . ALA A 1 94 ? -6.650 -3.142 5.979 1.00 93.69 94 ALA A C 1
ATOM 721 O O . ALA A 1 94 ? -5.644 -2.635 6.472 1.00 93.69 94 ALA A O 1
ATOM 722 N N . THR A 1 95 ? -6.641 -3.841 4.851 1.00 94.44 95 THR A N 1
ATOM 723 C CA . THR A 1 95 ? -5.474 -3.984 3.987 1.00 94.44 95 THR A CA 1
ATOM 724 C C . THR A 1 95 ? -5.789 -3.468 2.593 1.00 94.44 95 THR A C 1
ATOM 726 O O . THR A 1 95 ? -6.893 -3.662 2.080 1.00 94.44 95 THR A O 1
ATOM 729 N N . ASP A 1 96 ? -4.810 -2.815 1.987 1.00 95.06 96 ASP A N 1
ATOM 730 C CA . ASP A 1 96 ? -4.813 -2.420 0.586 1.00 95.06 96 ASP A CA 1
ATOM 731 C C . ASP A 1 96 ? -3.533 -2.973 -0.050 1.00 95.06 96 ASP A C 1
ATOM 733 O O . ASP A 1 96 ? -2.501 -3.063 0.619 1.00 95.06 96 ASP A O 1
ATOM 737 N N . ILE A 1 97 ? -3.634 -3.451 -1.287 1.00 94.12 97 ILE A N 1
ATOM 738 C CA . ILE A 1 97 ? -2.517 -4.095 -1.988 1.00 94.12 97 ILE A CA 1
ATOM 739 C C . ILE A 1 97 ? -1.705 -3.111 -2.832 1.00 94.12 97 ILE A C 1
ATOM 741 O O . ILE A 1 97 ? -0.619 -3.487 -3.275 1.00 94.12 97 ILE A O 1
ATOM 745 N N . ASP A 1 98 ? -2.205 -1.885 -3.004 1.00 94.69 98 ASP A N 1
ATOM 746 C CA . ASP A 1 98 ? -1.526 -0.823 -3.739 1.00 94.69 98 ASP A CA 1
ATOM 747 C C . ASP A 1 98 ? -0.231 -0.382 -3.030 1.00 94.69 98 ASP A C 1
ATOM 749 O O . ASP A 1 98 ? -0.093 -0.432 -1.802 1.00 94.69 98 ASP A O 1
ATOM 753 N N . ASP A 1 99 ? 0.754 0.089 -3.798 1.00 91.31 99 ASP A N 1
ATOM 754 C CA . ASP A 1 99 ? 2.083 0.395 -3.265 1.00 91.31 99 ASP A CA 1
ATOM 755 C C . ASP A 1 99 ? 2.212 1.825 -2.713 1.00 91.31 99 ASP A C 1
ATOM 757 O O . ASP A 1 99 ? 1.758 2.824 -3.283 1.00 91.31 99 ASP A O 1
ATOM 761 N N . GLY A 1 100 ? 2.958 1.946 -1.613 1.00 90.38 100 GLY A N 1
ATOM 762 C CA . GLY A 1 100 ? 3.348 3.234 -1.050 1.00 90.38 100 GLY A CA 1
ATOM 763 C C . GLY A 1 100 ? 2.136 4.074 -0.617 1.00 90.38 100 GLY A C 1
ATOM 764 O O . GLY A 1 100 ? 1.297 3.578 0.130 1.00 90.38 100 GLY A O 1
ATOM 765 N N . PRO A 1 101 ? 2.036 5.355 -1.025 1.00 93.44 101 PRO A N 1
ATOM 766 C CA . PRO A 1 101 ? 0.910 6.213 -0.654 1.00 93.44 101 PRO A CA 1
ATOM 767 C C . PRO A 1 101 ? -0.455 5.717 -1.137 1.00 93.44 101 PRO A C 1
ATOM 769 O O . PRO A 1 101 ? -1.460 6.088 -0.543 1.00 93.44 101 PRO A O 1
ATOM 772 N N . ASN A 1 102 ? -0.508 4.915 -2.205 1.00 94.62 102 ASN A N 1
ATOM 773 C CA . ASN A 1 102 ? -1.778 4.432 -2.741 1.00 94.62 102 ASN A CA 1
ATOM 774 C C . ASN A 1 102 ? -2.429 3.396 -1.814 1.00 94.62 102 ASN A C 1
ATOM 776 O O . ASN A 1 102 ? -3.645 3.414 -1.680 1.00 94.62 102 ASN A O 1
ATOM 780 N N . GLY A 1 103 ? -1.627 2.601 -1.099 1.00 93.00 103 GLY A N 1
ATOM 781 C CA . GLY A 1 103 ? -2.103 1.661 -0.081 1.00 93.00 103 GLY A CA 1
ATOM 782 C C . GLY A 1 103 ? -2.217 2.244 1.334 1.00 93.00 103 GLY A C 1
ATOM 783 O O . GLY A 1 103 ? -2.393 1.493 2.294 1.00 93.00 103 GLY A O 1
ATOM 784 N N . GLN A 1 104 ? -2.073 3.564 1.518 1.00 92.94 104 GLN A N 1
ATOM 785 C CA . GLN A 1 104 ? -2.255 4.188 2.834 1.00 92.94 104 GLN A CA 1
ATOM 786 C C . GLN A 1 104 ? -3.738 4.307 3.184 1.00 92.94 104 GLN A C 1
ATOM 788 O O . GLN A 1 104 ? -4.541 4.818 2.408 1.00 92.94 104 GLN A O 1
ATOM 793 N N . ILE A 1 105 ? -4.087 3.874 4.396 1.00 93.06 105 ILE A N 1
ATOM 794 C CA . ILE A 1 105 ? -5.474 3.790 4.854 1.00 93.06 105 ILE A CA 1
ATOM 795 C C . ILE A 1 105 ? -5.721 4.809 5.963 1.00 93.06 105 ILE A C 1
ATOM 797 O O . ILE A 1 105 ? -5.030 4.822 6.983 1.00 93.06 105 ILE A O 1
ATOM 801 N N . GLU A 1 106 ? -6.768 5.611 5.788 1.00 92.00 106 GLU A N 1
ATOM 802 C CA . GLU A 1 106 ? -7.320 6.490 6.817 1.00 92.00 106 GLU A CA 1
ATOM 803 C C . GLU A 1 106 ? -8.690 5.975 7.273 1.00 92.00 106 GLU A C 1
ATOM 805 O O . GLU A 1 106 ? -9.524 5.563 6.465 1.00 92.00 106 GLU A O 1
ATOM 810 N N . TYR A 1 107 ? -8.938 6.011 8.583 1.00 90.69 107 TYR A N 1
ATOM 811 C CA . TYR A 1 107 ? -10.186 5.533 9.178 1.00 90.69 107 TYR A CA 1
ATOM 812 C C . TYR A 1 107 ? -11.051 6.705 9.639 1.00 90.69 107 TYR A C 1
ATOM 814 O O . TYR A 1 107 ? -10.579 7.614 10.321 1.00 90.69 107 TYR A O 1
ATOM 822 N N . GLY A 1 108 ? -12.344 6.642 9.323 1.00 91.12 108 GLY A N 1
ATOM 823 C CA . GLY A 1 108 ? -13.359 7.573 9.807 1.00 91.12 108 GLY A CA 1
ATOM 824 C C . GLY A 1 108 ? -14.503 6.836 10.496 1.00 91.12 108 GLY A C 1
ATOM 825 O O . GLY A 1 108 ? -14.842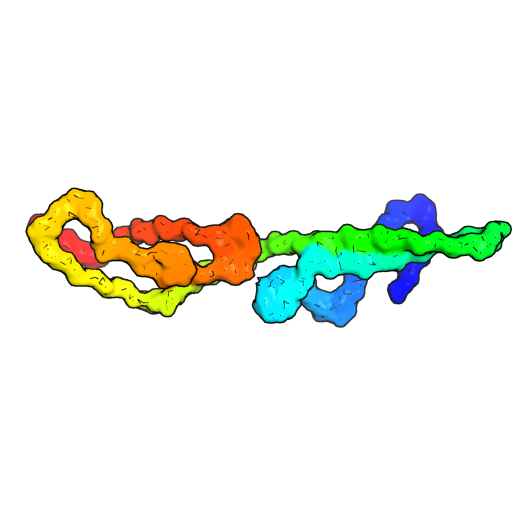 5.712 10.127 1.00 91.12 108 GLY A O 1
ATOM 826 N N . ILE A 1 109 ? -15.114 7.475 11.494 1.00 90.06 109 ILE A N 1
ATOM 827 C CA . ILE A 1 109 ? -16.329 6.974 12.145 1.00 90.06 109 ILE A CA 1
ATOM 828 C C . ILE A 1 109 ? -17.516 7.737 11.565 1.00 90.06 109 ILE A C 1
ATOM 830 O O . ILE A 1 109 ? -17.581 8.962 11.666 1.00 90.06 109 ILE A O 1
ATOM 834 N N . GLN A 1 110 ? -18.462 7.012 10.972 1.00 91.50 110 GLN A N 1
ATOM 835 C CA . GLN A 1 110 ? -19.710 7.585 10.484 1.00 91.50 110 GLN A CA 1
ATOM 836 C C . GLN A 1 110 ? -20.822 7.333 11.502 1.00 91.50 110 GLN A C 1
ATOM 838 O O . GLN A 1 110 ? -21.078 6.191 11.880 1.00 91.50 110 GLN A O 1
ATOM 843 N N . TYR A 1 111 ? -21.491 8.402 11.937 1.00 89.50 111 TYR A N 1
ATOM 844 C CA . TYR A 1 111 ? -22.676 8.281 12.780 1.00 89.50 111 TYR A CA 1
ATOM 845 C C . TYR A 1 111 ? -23.810 7.611 12.001 1.00 89.50 111 TYR A C 1
ATOM 847 O O . TYR A 1 111 ? -24.109 8.008 10.872 1.00 89.50 111 TYR A O 1
ATOM 855 N N . ASN A 1 112 ? -24.455 6.619 12.611 1.00 88.25 112 ASN A N 1
ATOM 856 C CA . ASN A 1 112 ? -25.672 6.040 12.070 1.00 88.25 112 ASN A CA 1
ATOM 857 C C . ASN A 1 112 ? -26.873 6.890 12.524 1.00 88.25 112 ASN A C 1
ATOM 859 O O . ASN A 1 112 ? -27.212 6.866 13.706 1.00 88.25 112 ASN A O 1
ATOM 863 N N . PRO A 1 113 ? -27.564 7.602 11.614 1.00 87.88 113 PRO A N 1
ATOM 864 C CA . PRO A 1 113 ? -28.702 8.449 11.976 1.00 87.88 113 PRO A CA 1
ATOM 865 C C . PRO A 1 113 ? -29.900 7.670 12.532 1.00 87.88 113 PRO A C 1
ATOM 867 O O . PRO A 1 113 ? -30.802 8.271 13.107 1.00 87.88 113 PRO A O 1
ATOM 870 N N . ASN A 1 114 ? -29.922 6.347 12.358 1.00 89.69 114 ASN A N 1
ATOM 871 C CA . ASN A 1 114 ? -30.969 5.483 12.893 1.00 89.69 114 ASN A CA 1
ATOM 872 C C . ASN A 1 114 ? -30.659 4.972 14.307 1.00 89.69 114 ASN A C 1
ATOM 874 O O . ASN A 1 114 ? -31.487 4.257 14.876 1.00 89.69 114 ASN A O 1
ATOM 878 N N . ASP A 1 115 ? -29.487 5.287 14.869 1.00 84.44 115 ASP A N 1
ATOM 879 C CA . ASP A 1 115 ? -29.174 4.892 16.237 1.00 84.44 115 ASP A CA 1
ATOM 880 C C . ASP A 1 115 ? -30.078 5.665 17.207 1.00 84.44 115 ASP A C 1
ATOM 882 O O . ASP A 1 115 ? -30.168 6.895 17.129 1.00 84.44 115 ASP A O 1
ATOM 886 N N . PRO A 1 116 ? -30.764 4.973 18.134 1.00 78.88 116 PRO A N 1
ATOM 887 C CA . PRO A 1 116 ? -31.654 5.628 19.073 1.00 78.88 116 PRO A CA 1
ATOM 888 C C . PRO A 1 116 ? -30.850 6.588 19.949 1.00 78.88 116 PRO A C 1
ATOM 890 O O . PRO A 1 116 ? -30.024 6.167 20.760 1.00 78.88 116 PRO A O 1
ATOM 893 N N . VAL A 1 117 ? -31.119 7.887 19.809 1.00 71.69 117 VAL A N 1
ATOM 894 C CA . VAL A 1 117 ? -30.587 8.907 20.712 1.00 71.69 117 VAL A CA 1
ATOM 895 C C . VAL A 1 117 ? -31.261 8.695 22.062 1.00 71.69 117 VAL A C 1
ATOM 897 O O . VAL A 1 117 ? -32.409 9.087 22.269 1.00 71.69 117 VAL A O 1
ATOM 900 N N . ARG A 1 118 ? -30.576 8.014 22.980 1.00 63.12 118 ARG A N 1
ATOM 901 C CA . ARG A 1 118 ? -30.984 8.014 24.382 1.00 63.12 118 ARG A CA 1
ATOM 902 C C . ARG A 1 118 ? -30.490 9.317 24.999 1.00 63.12 118 ARG A C 1
ATOM 904 O O . ARG A 1 118 ? -29.293 9.475 25.219 1.00 63.12 118 ARG A O 1
ATOM 911 N N . VAL A 1 119 ? -31.437 10.243 25.155 1.00 46.31 119 VAL A N 1
ATOM 912 C CA . VAL A 1 119 ? -31.320 11.478 25.945 1.00 46.31 119 VAL A CA 1
ATOM 913 C C . VAL A 1 119 ? -31.263 11.126 27.425 1.00 46.31 119 VAL A C 1
ATOM 915 O O . VAL A 1 119 ? -32.016 10.204 27.820 1.00 46.31 119 VAL A O 1
#

Radius of gyration: 26.94 Å; chains: 1; bounding box: 63×24×77 Å

Sequence (119 aa):
MQVAAGTAKQRLFLNSTGRVLDRDPPSSITTIVVKVQCTSELVGTVILHEVRIVVRDKNDNTPRFQQPRYYVAINELTPAGTTIFTGFSGDNGATDIDDGPNGQIEYGIQYNPNDPVRV

pLDDT: mean 83.7, std 14.26, range [33.28, 96.75]

Foldseek 3Di:
DDADDDPPPRDDDDDVVPDDQACFPDDHDFKDKDWDWDADPVVRDIDIDIDIDGDDWDLPWDWAAPDPDDDFDDDPPDDPPDDGDDCPPDPRGTFDRTDDPSGDDDDDDDDDPPPDPDD

Secondary structure (DSSP, 8-state):
------SS--------TT-----STTS---EEEEEEEEE-TTT--EEEEEEEEEPPP---S--EESSS-------TTPPTT-----TTSGGGSEE--S-GGGG-----PPP-TTS----